Protein AF-A0A1H3NNM6-F1 (afdb_monomer)

Secondary structure (DSSP, 8-state):
-HHHHHHHHHHTTS--TT-EEEEEEESSTT-TT-EEEEEEEE---

Nearest PDB structures (foldseek):
  8iau-assembly1_C  TM=8.614E-01  e=1.747E-02  Streptococcus pneumoniae R6
  8iau-assembly2_H  TM=8.734E-01  e=2.287E-02  Streptococcus pneumoniae R6
  8iav-assembly1_C  TM=8.579E-01  e=2.617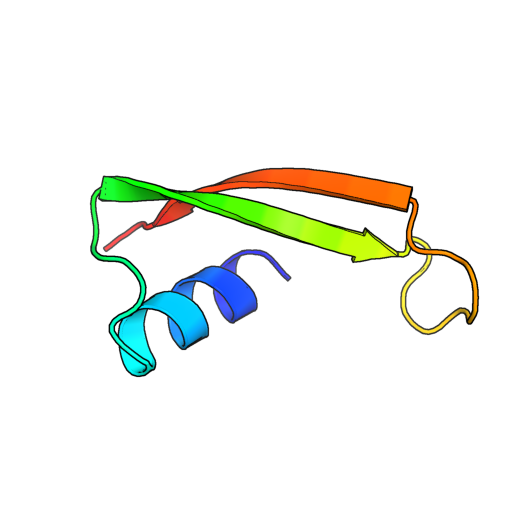E-02  Streptococcus pneumoniae R6
  5wsa-assembly1_A  TM=8.365E-01  e=5.872E-02  Mycobacterium tuberculosis H37Rv
  6qxl-assembly2_F  TM=8.738E-01  e=2.585E-01  Pseudomonas aeruginosa

Structure (mmCIF, N/CA/C/O backbone):
data_AF-A0A1H3NNM6-F1
#
_entry.id   AF-A0A1H3NNM6-F1
#
loop_
_atom_site.group_PDB
_atom_site.id
_atom_site.type_symbol
_atom_site.label_atom_id
_atom_site.label_alt_id
_atom_site.label_comp_id
_atom_site.label_asym_id
_atom_site.label_entity_id
_atom_site.label_seq_id
_atom_site.pdbx_PDB_ins_code
_atom_site.Cartn_x
_atom_site.Cartn_y
_atom_site.Cartn_z
_atom_site.occupancy
_atom_site.B_iso_or_equiv
_atom_site.auth_seq_id
_atom_site.auth_comp_id
_atom_site.auth_asym_id
_atom_site.auth_atom_id
_atom_site.pdbx_PDB_model_num
ATOM 1 N N . MET A 1 1 ? -1.063 -7.391 -4.362 1.00 91.25 1 MET A N 1
ATOM 2 C CA . MET A 1 1 ? -0.874 -5.920 -4.389 1.00 91.25 1 MET A CA 1
ATOM 3 C C . MET A 1 1 ? -1.814 -5.235 -3.409 1.00 91.25 1 MET A C 1
ATOM 5 O O . MET A 1 1 ? -1.323 -4.839 -2.368 1.00 91.25 1 MET A O 1
ATOM 9 N N . VAL A 1 2 ? -3.124 -5.129 -3.689 1.00 95.06 2 VAL A N 1
ATOM 10 C CA . VAL A 1 2 ? -4.070 -4.426 -2.791 1.00 95.06 2 VAL A CA 1
ATOM 11 C C . VAL A 1 2 ? -4.160 -5.105 -1.430 1.00 95.06 2 VAL A C 1
ATOM 13 O O . VAL A 1 2 ? -3.856 -4.470 -0.437 1.00 95.06 2 VAL A O 1
ATOM 16 N N . GLU A 1 3 ? -4.447 -6.406 -1.391 1.00 95.50 3 GLU A N 1
ATOM 17 C CA . GLU A 1 3 ? -4.514 -7.176 -0.139 1.00 95.50 3 GLU A CA 1
ATOM 18 C C . GLU A 1 3 ? -3.229 -7.054 0.695 1.00 95.50 3 GLU A C 1
ATOM 20 O O . GLU A 1 3 ? -3.273 -6.798 1.893 1.00 95.50 3 GLU A O 1
ATOM 25 N N . THR A 1 4 ? -2.069 -7.162 0.043 1.00 95.69 4 THR A N 1
ATOM 26 C CA . THR A 1 4 ? -0.762 -7.007 0.691 1.00 95.69 4 THR A CA 1
ATOM 27 C C . THR A 1 4 ? -0.580 -5.605 1.272 1.00 95.69 4 THR A C 1
ATOM 29 O O . THR A 1 4 ? -0.167 -5.480 2.419 1.00 95.69 4 THR A O 1
ATOM 32 N N . ALA A 1 5 ? -0.900 -4.561 0.502 1.00 96.88 5 ALA A N 1
ATOM 33 C CA . 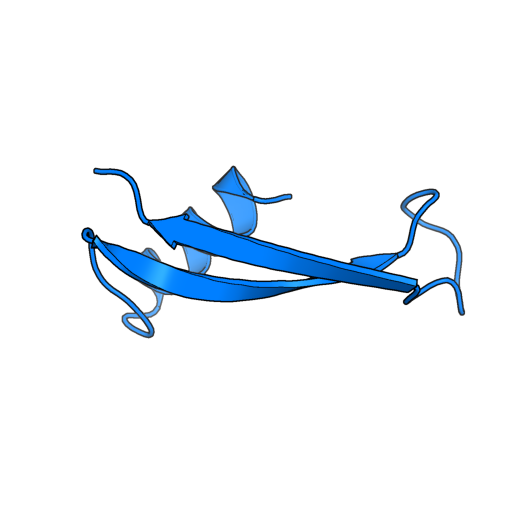ALA A 1 5 ? -0.787 -3.174 0.944 1.00 96.88 5 ALA A CA 1
ATOM 34 C C . ALA A 1 5 ? -1.755 -2.867 2.096 1.00 96.88 5 ALA A C 1
ATOM 36 O O . ALA A 1 5 ? -1.334 -2.299 3.097 1.00 96.88 5 ALA A O 1
ATOM 37 N N . SER A 1 6 ? -3.017 -3.297 1.996 1.00 96.69 6 SER A N 1
ATOM 38 C CA . SER A 1 6 ? -4.023 -3.138 3.051 1.00 96.69 6 SER A CA 1
ATOM 39 C C . SER A 1 6 ? -3.625 -3.872 4.332 1.00 96.69 6 SER A C 1
ATOM 41 O O . SER A 1 6 ? -3.745 -3.310 5.418 1.00 96.69 6 SER A O 1
ATOM 43 N N . ARG A 1 7 ? -3.104 -5.102 4.221 1.00 96.25 7 ARG A N 1
ATOM 44 C CA . ARG A 1 7 ? -2.637 -5.881 5.374 1.00 96.25 7 ARG A CA 1
ATOM 45 C C . ARG A 1 7 ? -1.470 -5.197 6.084 1.00 96.25 7 ARG A C 1
ATOM 47 O O . ARG A 1 7 ? -1.550 -5.003 7.291 1.00 96.25 7 ARG A O 1
ATOM 54 N N . VAL A 1 8 ? -0.438 -4.787 5.345 1.00 96.88 8 VAL A N 1
ATOM 55 C CA . VAL A 1 8 ? 0.7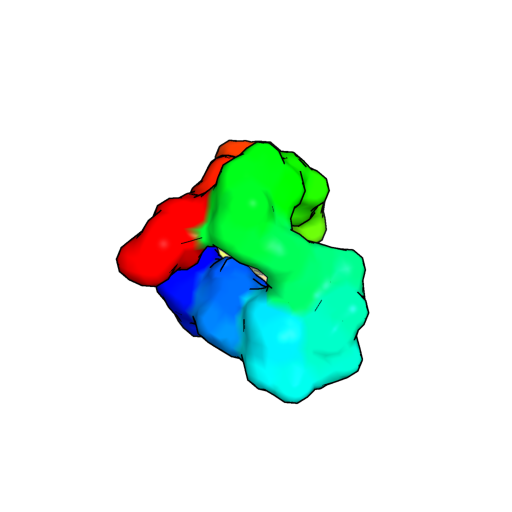33 -4.098 5.918 1.00 96.88 8 VAL A CA 1
ATOM 56 C C . VAL A 1 8 ? 0.336 -2.750 6.521 1.00 96.88 8 VAL A C 1
ATOM 58 O O . VAL A 1 8 ? 0.738 -2.443 7.635 1.00 96.88 8 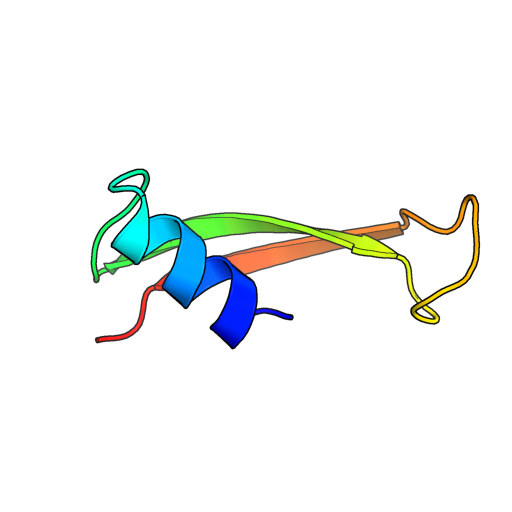VAL A O 1
ATOM 61 N N . ALA A 1 9 ? -0.511 -1.968 5.844 1.00 97.00 9 ALA A N 1
ATOM 62 C CA . ALA A 1 9 ? -0.988 -0.689 6.374 1.00 97.00 9 ALA A CA 1
ATOM 63 C C . ALA A 1 9 ? -1.728 -0.845 7.713 1.00 97.00 9 ALA A C 1
ATOM 65 O O . ALA A 1 9 ? -1.610 0.017 8.584 1.00 97.00 9 ALA A O 1
ATOM 66 N N . ARG A 1 10 ? -2.459 -1.951 7.890 1.00 95.94 10 ARG A N 1
ATOM 67 C CA . ARG A 1 10 ? -3.147 -2.282 9.139 1.00 95.94 10 ARG A CA 1
ATOM 68 C C . ARG A 1 10 ? -2.194 -2.794 10.220 1.00 95.94 10 ARG A C 1
ATOM 70 O O . ARG A 1 10 ? -2.309 -2.364 11.362 1.00 95.94 10 ARG A O 1
ATOM 77 N N . GLU A 1 11 ? -1.276 -3.697 9.873 1.00 96.88 11 GLU A N 1
ATOM 78 C CA . GLU A 1 11 ? -0.285 -4.273 10.802 1.00 96.88 11 GLU A CA 1
ATOM 79 C C . GLU A 1 11 ? 0.645 -3.198 11.385 1.00 96.88 11 GLU A C 1
ATOM 81 O O . GLU A 1 11 ? 0.903 -3.197 12.585 1.00 96.88 11 GLU A O 1
ATOM 86 N N . GLU A 1 12 ? 1.068 -2.236 10.565 1.00 97.19 12 GLU A N 1
ATOM 87 C CA . GLU A 1 12 ? 1.924 -1.114 10.976 1.00 97.19 12 GLU A CA 1
ATOM 88 C C . GLU A 1 12 ? 1.139 0.043 11.630 1.00 97.19 12 GLU A C 1
ATOM 90 O O . GLU A 1 12 ? 1.717 1.034 12.074 1.00 97.19 12 GLU A O 1
ATOM 95 N N . GLY A 1 13 ? -0.195 -0.052 11.688 1.00 96.38 13 GLY A N 1
ATOM 96 C CA . GLY A 1 13 ? -1.058 0.954 12.313 1.00 96.38 13 GLY A CA 1
ATOM 97 C C . GLY A 1 13 ? -1.231 2.255 11.518 1.00 96.38 13 GLY A C 1
ATOM 98 O O . GLY A 1 13 ? -1.730 3.236 12.071 1.00 96.38 13 GLY A O 1
ATOM 99 N N . PHE A 1 14 ? -0.860 2.279 10.235 1.00 96.00 14 PHE A N 1
ATOM 100 C CA . PHE A 1 14 ? -1.033 3.443 9.359 1.00 96.00 14 PHE A CA 1
ATOM 101 C C . PHE A 1 14 ? -2.490 3.691 8.959 1.00 96.00 14 PHE A C 1
ATOM 103 O O . PHE A 1 14 ? -2.848 4.828 8.663 1.00 96.00 14 PHE A O 1
ATOM 110 N N . ALA A 1 15 ? -3.319 2.647 8.925 1.00 96.81 15 ALA A N 1
ATOM 111 C CA . ALA A 1 15 ? -4.725 2.743 8.548 1.00 96.81 15 ALA A CA 1
ATOM 112 C C . ALA A 1 15 ? -5.565 1.628 9.196 1.00 96.81 15 ALA A C 1
ATOM 114 O O . ALA A 1 15 ? -5.039 0.617 9.669 1.00 96.81 15 ALA A O 1
ATOM 115 N N . ARG A 1 16 ? -6.884 1.819 9.241 1.00 96.50 16 ARG A N 1
ATOM 116 C CA . ARG A 1 16 ? -7.863 0.929 9.880 1.00 96.50 16 ARG A CA 1
ATOM 117 C C . ARG A 1 16 ? -8.931 0.490 8.882 1.00 96.50 16 ARG A C 1
ATOM 119 O O . ARG A 1 16 ? -9.019 1.004 7.774 1.00 96.50 16 ARG A O 1
ATOM 126 N N . VAL A 1 17 ? -9.747 -0.483 9.282 1.00 96.44 17 VAL A N 1
ATOM 127 C CA . VAL A 1 17 ? -10.898 -0.931 8.485 1.00 96.44 17 VAL A CA 1
ATOM 128 C C . VAL A 1 17 ? -11.814 0.256 8.183 1.00 96.44 17 VAL A C 1
ATOM 130 O O . VAL A 1 17 ? -12.163 1.005 9.094 1.00 96.44 17 VAL A O 1
ATOM 133 N N . GLY A 1 18 ? -12.186 0.408 6.913 1.00 96.12 18 GLY A N 1
ATOM 134 C CA . GLY A 1 18 ? -12.977 1.528 6.399 1.00 96.12 18 GLY A CA 1
ATOM 135 C C . GLY A 1 18 ? -12.156 2.734 5.927 1.00 96.12 18 GLY A C 1
ATOM 136 O O . GLY A 1 18 ? -12.695 3.588 5.225 1.00 96.12 18 GLY A O 1
ATOM 137 N N . ASP A 1 19 ? -10.858 2.806 6.239 1.00 97.69 19 ASP A N 1
ATOM 138 C CA . ASP A 1 19 ? -10.003 3.880 5.731 1.00 97.69 19 ASP A CA 1
ATOM 139 C C . ASP A 1 19 ? -9.679 3.679 4.243 1.00 97.69 19 ASP A C 1
ATOM 141 O O . ASP A 1 19 ? -9.538 2.558 3.740 1.00 97.69 19 ASP A O 1
ATOM 145 N N . GLN A 1 20 ? -9.513 4.796 3.536 1.00 97.50 20 GLN A N 1
ATOM 146 C CA . GLN A 1 20 ? -9.058 4.828 2.148 1.00 97.50 20 GLN A CA 1
ATOM 147 C C . GLN A 1 20 ? -7.530 4.936 2.104 1.00 97.50 20 GLN A C 1
ATOM 149 O O . GLN A 1 20 ? -6.944 5.816 2.734 1.00 97.50 20 GLN A O 1
ATOM 154 N N . ILE A 1 21 ? -6.884 4.085 1.307 1.00 96.88 21 ILE A N 1
ATOM 155 C CA . ILE A 1 21 ? -5.438 4.118 1.067 1.00 96.88 21 ILE A CA 1
ATOM 156 C C . ILE A 1 21 ? -5.119 4.313 -0.415 1.00 96.88 21 ILE A C 1
ATOM 158 O O . ILE A 1 21 ? -5.802 3.788 -1.299 1.00 96.88 21 ILE A O 1
ATOM 162 N N . ALA A 1 22 ? -4.039 5.048 -0.684 1.00 97.56 22 ALA A N 1
ATOM 163 C CA . ALA A 1 22 ? -3.465 5.206 -2.014 1.00 97.56 22 ALA A CA 1
ATOM 164 C C . ALA A 1 22 ? -2.265 4.266 -2.180 1.00 97.56 22 ALA A C 1
ATOM 166 O O . ALA A 1 22 ? -1.330 4.282 -1.382 1.00 97.56 22 ALA A O 1
ATOM 167 N N . ILE A 1 23 ? -2.289 3.446 -3.227 1.00 97.00 23 ILE A N 1
ATOM 168 C CA . ILE A 1 23 ? -1.280 2.426 -3.512 1.00 97.00 23 ILE A CA 1
ATOM 169 C C . ILE A 1 23 ? -0.600 2.779 -4.828 1.00 97.00 23 ILE A C 1
ATOM 171 O O . ILE A 1 23 ? -1.265 2.852 -5.864 1.00 97.00 23 ILE A O 1
ATOM 175 N N . THR A 1 24 ? 0.720 2.952 -4.799 1.00 96.31 24 THR A N 1
ATOM 176 C CA . THR A 1 24 ? 1.543 3.092 -6.004 1.00 96.31 24 THR A CA 1
ATOM 177 C C . THR A 1 24 ? 2.247 1.777 -6.331 1.00 96.31 24 THR A C 1
ATOM 179 O O . THR A 1 24 ? 2.741 1.078 -5.447 1.00 96.31 24 THR A O 1
ATOM 182 N N . ALA A 1 25 ? 2.272 1.406 -7.608 1.00 95.25 25 ALA A N 1
ATOM 183 C CA . ALA A 1 25 ? 2.963 0.217 -8.099 1.00 95.25 25 ALA A CA 1
ATOM 184 C C . ALA A 1 25 ? 3.433 0.414 -9.546 1.00 95.25 25 ALA A C 1
ATOM 186 O O . ALA A 1 25 ? 3.146 1.432 -10.177 1.00 95.25 25 ALA A O 1
ATOM 187 N N . GLY A 1 26 ? 4.160 -0.571 -10.072 1.00 95.88 26 GLY A N 1
ATOM 188 C CA . GLY A 1 26 ? 4.522 -0.636 -11.483 1.00 95.88 26 GLY A CA 1
ATOM 189 C C . GLY A 1 26 ? 3.949 -1.871 -12.162 1.00 95.88 26 GLY A C 1
ATOM 190 O O . GLY A 1 26 ? 3.933 -2.954 -11.571 1.00 95.88 26 GLY A O 1
ATOM 191 N N . MET A 1 27 ? 3.470 -1.686 -13.390 1.00 92.06 27 MET A N 1
ATOM 192 C CA . MET A 1 27 ? 2.966 -2.742 -14.261 1.00 92.06 27 MET A CA 1
ATOM 193 C C . MET A 1 27 ? 3.680 -2.706 -15.620 1.00 92.06 27 MET A C 1
ATOM 195 O O . MET A 1 27 ? 3.723 -1.639 -16.241 1.00 92.06 27 MET A O 1
ATOM 199 N N . PRO A 1 28 ? 4.174 -3.852 -16.130 1.00 93.31 28 PRO A N 1
ATOM 200 C CA . PRO A 1 28 ? 4.203 -5.176 -15.494 1.00 93.31 28 PRO A CA 1
ATOM 201 C C . PRO A 1 28 ? 5.056 -5.227 -14.215 1.00 93.31 28 PRO A C 1
ATOM 203 O O . PRO A 1 28 ? 6.038 -4.499 -14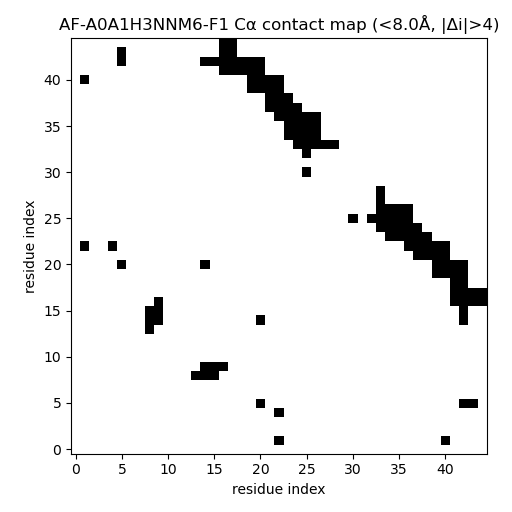.076 1.00 93.31 28 PRO A O 1
ATOM 206 N N . PHE A 1 29 ? 4.685 -6.097 -13.270 1.00 91.44 29 PHE A N 1
ATOM 207 C CA . PHE A 1 29 ? 5.428 -6.242 -12.015 1.00 91.44 29 PHE A CA 1
ATOM 208 C C . PHE A 1 29 ? 6.879 -6.692 -12.254 1.00 91.44 29 PHE A C 1
ATOM 210 O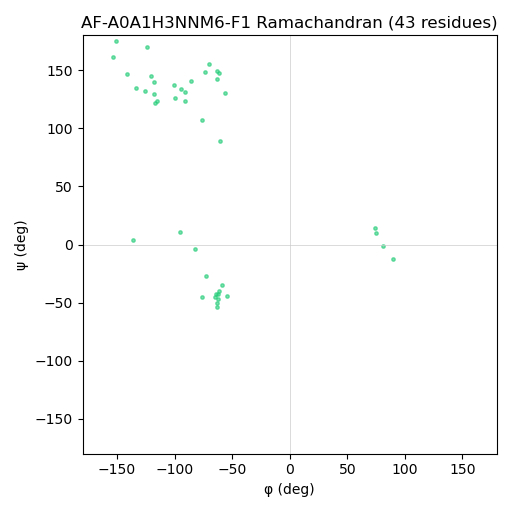 O . PHE A 1 29 ? 7.167 -7.454 -13.174 1.00 91.44 29 PHE A O 1
ATOM 217 N N . GLY A 1 30 ? 7.797 -6.250 -11.389 1.00 91.31 30 GLY A N 1
ATOM 218 C CA . GLY A 1 30 ? 9.209 -6.656 -11.426 1.00 91.31 30 GLY A CA 1
ATOM 219 C C . GLY A 1 30 ? 10.070 -5.915 -12.456 1.00 91.31 30 GLY A C 1
ATOM 220 O O . GLY A 1 30 ? 11.280 -6.135 -12.505 1.00 91.31 30 GLY A O 1
ATOM 221 N N . GLN A 1 31 ? 9.490 -5.003 -13.240 1.00 94.50 31 GLN A N 1
ATOM 222 C CA . GLN A 1 31 ? 10.233 -4.183 -14.193 1.00 94.50 31 GLN A CA 1
ATOM 223 C C . GLN A 1 31 ? 10.693 -2.866 -13.554 1.00 94.50 31 GLN A C 1
ATOM 225 O O . GLN A 1 31 ? 9.884 -2.073 -13.069 1.00 94.50 31 GLN A O 1
ATOM 230 N N . ARG A 1 32 ? 12.003 -2.601 -13.572 1.00 92.19 32 ARG A N 1
ATOM 231 C CA . ARG A 1 32 ? 12.566 -1.332 -13.078 1.00 92.19 32 ARG A CA 1
ATOM 232 C C . ARG A 1 32 ? 12.056 -0.153 -13.913 1.00 92.19 32 ARG A C 1
ATOM 234 O O . ARG A 1 32 ? 11.929 -0.267 -15.127 1.00 92.19 32 ARG A O 1
ATOM 241 N N . GLY A 1 33 ? 11.789 0.975 -13.254 1.00 93.88 33 GLY A N 1
ATOM 242 C CA . GLY A 1 33 ? 11.320 2.204 -13.908 1.00 93.88 33 GLY A CA 1
ATOM 243 C C . GLY A 1 33 ? 9.851 2.186 -14.344 1.00 93.88 33 GLY A C 1
ATOM 244 O O . GLY A 1 33 ? 9.426 3.092 -15.048 1.00 93.88 33 GLY A O 1
ATOM 245 N N . SER A 1 34 ? 9.072 1.179 -13.938 1.00 93.81 34 SER A N 1
ATOM 246 C CA . SER A 1 34 ? 7.685 1.002 -14.382 1.00 93.81 34 SER A CA 1
ATOM 247 C C . SER A 1 34 ? 6.629 1.593 -13.447 1.00 93.81 34 SER A C 1
ATOM 249 O O . SER A 1 34 ? 5.465 1.286 -13.650 1.00 93.81 34 SER A O 1
ATOM 251 N N . THR A 1 35 ? 6.9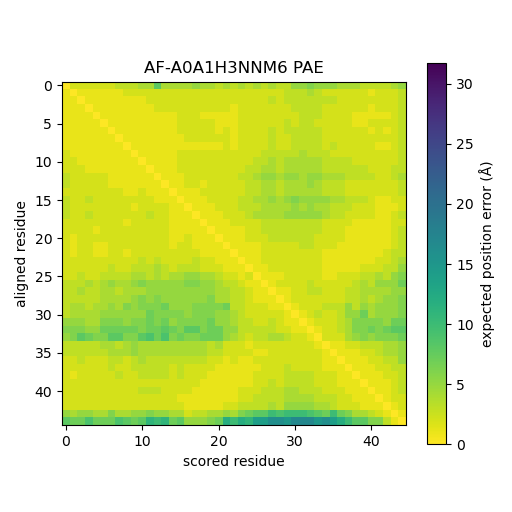74 2.396 -12.428 1.00 93.25 35 THR A N 1
ATOM 252 C CA . THR A 1 35 ? 6.003 2.942 -11.453 1.00 93.25 35 THR A CA 1
ATOM 253 C C . THR A 1 35 ? 4.942 3.811 -12.144 1.00 93.25 35 THR A C 1
ATOM 255 O O . THR A 1 35 ? 5.116 5.016 -12.302 1.00 93.25 35 THR A O 1
ATOM 258 N N . ASN A 1 36 ? 3.853 3.184 -12.583 1.00 95.44 36 ASN A N 1
ATOM 259 C CA . ASN A 1 36 ? 2.849 3.739 -13.491 1.00 95.44 36 ASN A CA 1
ATOM 260 C C . ASN A 1 36 ? 1.410 3.435 -13.051 1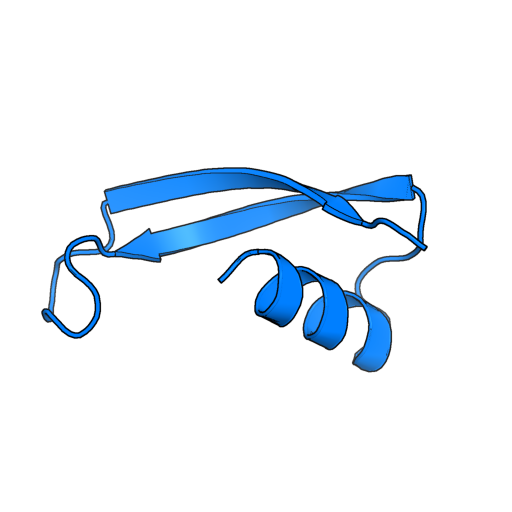.00 95.44 36 ASN A C 1
ATOM 262 O O . ASN A 1 36 ? 0.465 3.765 -13.763 1.00 95.44 36 ASN A O 1
ATOM 266 N N . LEU A 1 37 ? 1.233 2.803 -11.892 1.00 95.38 37 LEU A N 1
ATOM 267 C CA . LEU A 1 37 ? -0.065 2.462 -11.336 1.00 95.38 37 LEU A CA 1
ATOM 268 C C . LEU A 1 37 ? -0.269 3.241 -10.042 1.00 95.38 37 LEU A C 1
ATOM 270 O O . LEU A 1 37 ? 0.517 3.111 -9.108 1.00 95.38 37 LEU A O 1
ATOM 274 N N . LEU A 1 38 ? -1.361 4.001 -9.979 1.00 96.94 38 LEU A N 1
ATOM 275 C CA . LEU A 1 38 ? -1.920 4.540 -8.745 1.00 96.94 38 LEU A CA 1
ATOM 276 C C . LEU A 1 38 ? -3.324 3.965 -8.574 1.00 96.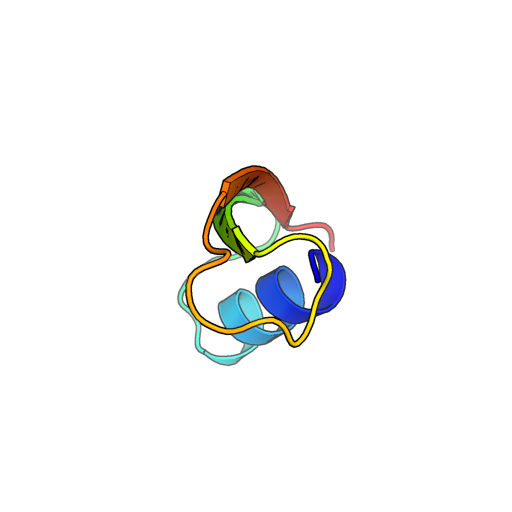94 38 LEU A C 1
ATOM 278 O O . LEU A 1 38 ? -4.140 4.024 -9.493 1.00 96.94 38 LEU A O 1
ATOM 282 N N . ARG A 1 39 ? -3.613 3.408 -7.402 1.00 95.69 39 ARG A N 1
ATOM 283 C CA . ARG A 1 39 ? -4.926 2.853 -7.076 1.00 95.69 39 ARG A CA 1
ATOM 284 C C . ARG A 1 39 ? -5.380 3.316 -5.705 1.00 95.69 39 ARG A C 1
ATOM 286 O O . ARG A 1 39 ? -4.619 3.228 -4.750 1.00 95.69 39 ARG A O 1
ATOM 293 N N . ILE A 1 40 ? -6.640 3.727 -5.617 1.00 97.25 40 ILE A N 1
ATOM 294 C CA . ILE A 1 40 ? -7.321 3.973 -4.348 1.00 97.25 40 ILE A CA 1
ATOM 295 C C . ILE A 1 40 ? -8.087 2.708 -3.955 1.00 97.25 40 ILE A C 1
ATOM 297 O O . ILE A 1 40 ? -8.728 2.077 -4.801 1.00 97.25 40 ILE A O 1
ATOM 301 N N . ALA A 1 41 ? -7.968 2.301 -2.697 1.00 96.81 41 ALA A N 1
ATOM 302 C CA . ALA A 1 41 ? -8.657 1.140 -2.153 1.00 96.81 41 ALA A CA 1
ATOM 303 C C . ALA A 1 41 ? -9.126 1.414 -0.724 1.00 96.81 41 ALA A C 1
ATOM 305 O O . ALA A 1 41 ? -8.449 2.105 0.031 1.00 96.81 41 ALA A O 1
ATOM 306 N N . GLU A 1 42 ? -10.262 0.834 -0.358 1.00 97.19 42 GLU A N 1
ATOM 307 C CA . GLU A 1 42 ? -10.729 0.791 1.024 1.00 97.19 42 GLU A CA 1
ATOM 308 C C . GLU A 1 42 ? -10.118 -0.418 1.739 1.00 97.19 42 GLU A C 1
ATOM 310 O O . GLU A 1 42 ? -9.993 -1.498 1.150 1.00 97.19 42 GLU A O 1
ATOM 315 N N . ILE A 1 43 ? -9.734 -0.255 3.004 1.00 95.62 43 ILE A N 1
ATOM 316 C CA . ILE A 1 43 ? -9.315 -1.382 3.838 1.00 95.62 43 ILE A CA 1
ATOM 317 C C . ILE A 1 43 ? -10.554 -2.158 4.284 1.00 95.62 43 ILE A C 1
ATOM 319 O O . ILE A 1 43 ? -11.296 -1.725 5.165 1.00 95.62 43 ILE A O 1
ATOM 323 N N . ALA A 1 44 ? -10.739 -3.334 3.690 1.00 86.25 44 ALA A N 1
ATOM 324 C CA . ALA A 1 44 ? -11.733 -4.304 4.129 1.00 86.25 44 ALA A CA 1
ATOM 325 C C . ALA A 1 44 ? -11.352 -4.933 5.486 1.00 86.25 44 ALA A C 1
ATOM 327 O O . ALA A 1 44 ? -10.172 -4.974 5.855 1.00 86.25 44 ALA A O 1
ATOM 328 N N . ALA A 1 45 ? -12.368 -5.406 6.216 1.00 74.00 45 ALA A N 1
ATOM 329 C CA . ALA A 1 45 ? -12.216 -6.127 7.483 1.00 74.00 45 ALA A CA 1
ATOM 330 C C . ALA A 1 45 ? -11.407 -7.422 7.306 1.00 74.00 45 ALA A C 1
ATOM 332 O O . ALA A 1 45 ? -11.762 -8.207 6.401 1.00 74.00 45 ALA A O 1
#

pLDDT: mean 94.89, std 3.85, range [74.0, 97.69]

Sequence (45 aa):
MVETASRVAREEGFARVGDQIAITAGMPFGQRGSTNLLRIAEIAA

Mean predicted aligned error: 2.7 Å

Radius of gyration: 11.38 Å; Cα contacts (8 Å, |Δi|>4): 64; chains: 1; bounding box: 26×12×28 Å

Solvent-accessible surface area (backbone atoms only — not comparable to full-atom values): 2842 Å² total; per-residue (Å²): 107,68,69,57,51,46,50,50,34,42,76,74,64,78,44,51,72,74,37,78,46,80,45,76,43,36,69,66,74,96,49,87,94,29,77,74,41,78,44,79,44,67,26,73,128

Foldseek 3Di:
DVVVVLVVCVVVVVDDAQDKDWDWAAPPHPDPPRRDDIDIDGRHD